Protein AF-A0A315VG35-F1 (afdb_monomer_lite)

pLDDT: mean 72.81, std 18.55, range [31.56, 94.69]

Structure (mmCIF, N/CA/C/O backbone):
data_AF-A0A315VG35-F1
#
_entry.id   AF-A0A315VG35-F1
#
loop_
_atom_site.group_PDB
_atom_site.id
_atom_site.type_symbol
_atom_site.label_atom_id
_atom_site.label_alt_id
_atom_site.label_comp_id
_atom_site.label_asym_id
_atom_site.label_entity_id
_atom_site.label_seq_id
_atom_site.pdbx_PDB_ins_code
_atom_site.Cartn_x
_atom_site.Cartn_y
_atom_site.Cartn_z
_atom_site.occupancy
_atom_site.B_iso_or_equiv
_atom_sit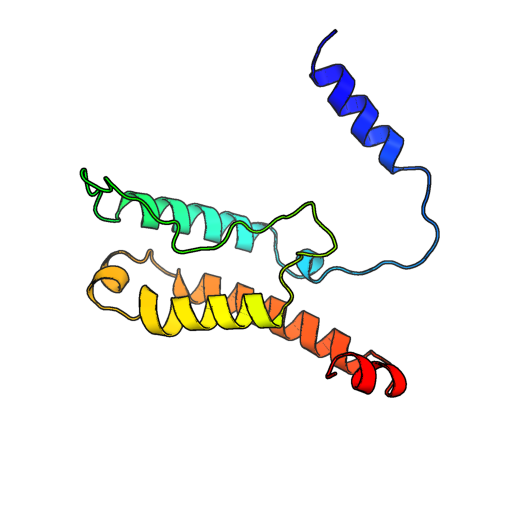e.auth_seq_id
_atom_site.auth_comp_id
_atom_site.auth_asym_id
_atom_site.auth_atom_id
_atom_site.pdbx_PDB_model_num
ATOM 1 N N . MET A 1 1 ? 35.367 14.738 13.426 1.00 49.34 1 MET A N 1
ATOM 2 C CA . MET A 1 1 ? 35.143 14.512 11.980 1.00 49.34 1 MET A CA 1
ATOM 3 C C . MET A 1 1 ? 33.659 14.226 11.806 1.00 49.34 1 MET A C 1
ATOM 5 O O . MET A 1 1 ? 33.195 13.200 12.282 1.00 49.34 1 MET A O 1
ATOM 9 N N . SER A 1 2 ? 32.893 15.207 11.327 1.00 45.09 2 SER A N 1
ATOM 10 C CA . SER A 1 2 ? 31.425 15.211 11.422 1.00 45.09 2 SER A CA 1
ATOM 11 C C . SER A 1 2 ? 30.783 14.315 10.357 1.00 45.09 2 SER A C 1
ATOM 13 O O . SER A 1 2 ? 31.254 14.262 9.225 1.00 45.09 2 SER A O 1
ATOM 15 N N . VAL A 1 3 ? 29.674 13.652 10.703 1.00 52.28 3 VAL A N 1
ATOM 16 C CA . VAL A 1 3 ? 28.833 12.832 9.801 1.00 52.28 3 VAL A CA 1
ATOM 17 C C . VAL A 1 3 ? 28.409 13.619 8.551 1.00 52.28 3 VAL A C 1
ATOM 19 O O . VAL A 1 3 ? 28.278 13.054 7.468 1.00 52.28 3 VAL A O 1
ATOM 22 N N . LEU A 1 4 ? 28.300 14.945 8.672 1.00 48.56 4 LEU A N 1
ATOM 23 C CA . LEU A 1 4 ? 28.046 15.863 7.560 1.00 48.56 4 LEU A CA 1
ATOM 24 C C . LEU A 1 4 ? 29.145 15.842 6.488 1.00 48.56 4 LEU A C 1
ATOM 26 O O . LEU A 1 4 ? 28.837 15.919 5.303 1.00 48.56 4 LEU A O 1
ATOM 30 N N . THR A 1 5 ? 30.411 15.683 6.875 1.00 52.25 5 THR A N 1
ATOM 31 C CA . THR A 1 5 ? 31.540 15.631 5.932 1.00 52.25 5 THR A CA 1
ATOM 32 C C . THR A 1 5 ? 31.529 14.326 5.125 1.00 52.25 5 THR A C 1
ATOM 34 O O . THR A 1 5 ? 31.912 14.310 3.960 1.00 52.25 5 THR A O 1
ATOM 37 N N . LEU A 1 6 ? 31.001 13.246 5.712 1.00 54.34 6 LEU A N 1
ATOM 38 C CA . LEU A 1 6 ? 30.822 11.939 5.070 1.00 54.34 6 LEU A CA 1
ATOM 39 C C . LEU A 1 6 ? 29.638 11.936 4.085 1.00 54.34 6 LEU A C 1
ATOM 41 O O . LEU A 1 6 ? 29.726 11.331 3.017 1.00 54.34 6 LEU A O 1
ATOM 45 N N . CYS A 1 7 ? 28.566 12.670 4.399 1.00 53.16 7 CYS A N 1
ATOM 46 C CA . CYS A 1 7 ? 27.427 12.857 3.497 1.00 53.16 7 CYS A CA 1
ATOM 47 C C . CYS A 1 7 ? 27.796 13.641 2.228 1.00 53.16 7 CYS A C 1
ATOM 49 O O . CYS A 1 7 ? 27.285 13.323 1.159 1.00 53.16 7 CYS A O 1
ATOM 51 N N . ILE A 1 8 ? 28.699 14.623 2.315 1.00 54.91 8 ILE A N 1
ATOM 52 C CA . ILE A 1 8 ? 29.112 15.432 1.155 1.00 54.91 8 ILE A CA 1
ATOM 53 C C . ILE A 1 8 ? 29.993 14.613 0.192 1.00 54.91 8 ILE A C 1
ATOM 55 O O . ILE A 1 8 ? 29.807 14.686 -1.023 1.00 54.91 8 ILE A O 1
ATOM 59 N N . CYS A 1 9 ? 30.874 13.747 0.706 1.00 54.09 9 CYS A N 1
ATOM 60 C CA . CYS A 1 9 ? 31.686 12.856 -0.134 1.00 54.09 9 CYS A CA 1
ATOM 61 C C . CYS A 1 9 ? 30.853 11.783 -0.866 1.00 54.09 9 CYS A C 1
ATOM 63 O O . CYS A 1 9 ? 31.191 11.404 -1.987 1.00 54.09 9 CYS A O 1
ATOM 65 N N . LEU A 1 10 ? 29.736 11.333 -0.278 1.00 53.38 10 LEU A N 1
ATOM 66 C CA . LEU A 1 10 ? 28.808 10.374 -0.899 1.00 53.38 10 LEU A CA 1
ATOM 67 C C . LEU A 1 10 ? 28.047 10.953 -2.100 1.00 53.38 10 LEU A C 1
ATOM 69 O O . LEU A 1 10 ? 27.661 10.197 -2.986 1.00 53.38 10 LEU A O 1
ATOM 73 N N . VAL A 1 11 ? 27.852 12.272 -2.163 1.00 56.88 11 VAL A N 1
ATOM 74 C CA . VAL A 1 11 ? 27.185 12.916 -3.307 1.00 56.88 11 VAL A CA 1
ATOM 75 C C . VAL A 1 11 ? 28.156 13.101 -4.480 1.00 56.88 11 VAL A C 1
ATOM 77 O O . VAL A 1 11 ? 27.754 12.950 -5.631 1.00 56.88 11 VAL A O 1
ATOM 80 N N . ALA A 1 12 ? 29.444 13.346 -4.209 1.00 48.50 12 ALA A N 1
ATOM 81 C CA . ALA A 1 12 ? 30.462 13.538 -5.247 1.00 48.50 12 ALA A CA 1
ATOM 82 C C . ALA A 1 12 ? 30.947 12.220 -5.886 1.00 48.50 12 ALA A C 1
ATOM 84 O O . ALA A 1 12 ? 31.195 12.175 -7.088 1.00 48.50 12 ALA A O 1
ATOM 85 N N . ALA A 1 13 ? 31.036 11.128 -5.117 1.00 44.84 13 ALA A N 1
ATOM 86 C CA . ALA A 1 13 ? 31.539 9.842 -5.618 1.00 44.84 13 ALA A CA 1
ATOM 87 C C . ALA A 1 13 ? 30.541 9.064 -6.503 1.00 44.84 13 ALA A C 1
ATOM 89 O O . ALA A 1 13 ? 30.938 8.137 -7.204 1.00 44.84 13 ALA A O 1
ATOM 90 N N . VAL A 1 14 ? 29.258 9.443 -6.518 1.00 49.75 14 VAL A N 1
ATOM 91 C CA . VAL A 1 14 ? 28.230 8.819 -7.380 1.00 49.75 14 VAL A CA 1
ATOM 92 C C . VAL A 1 14 ? 28.280 9.357 -8.824 1.00 49.75 14 VAL A C 1
ATOM 94 O O . VAL A 1 14 ? 27.622 8.816 -9.708 1.00 49.75 14 VAL A O 1
ATOM 97 N N . VAL A 1 15 ? 29.090 10.387 -9.105 1.00 50.41 15 VAL A N 1
ATOM 98 C CA . VAL A 1 15 ? 29.150 11.029 -10.435 1.00 50.41 15 VAL A CA 1
ATOM 99 C C . VAL A 1 15 ? 30.127 10.347 -11.402 1.00 50.41 15 VAL A C 1
ATOM 101 O O . VAL A 1 15 ? 30.050 10.564 -12.608 1.00 50.41 15 VAL A O 1
ATOM 104 N N . THR A 1 16 ? 31.004 9.455 -10.945 1.00 48.75 16 THR A N 1
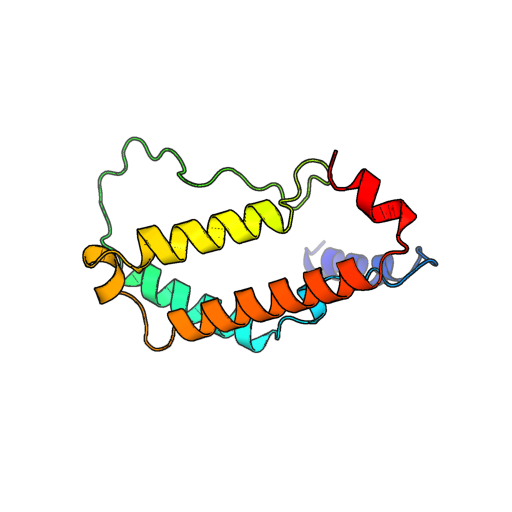ATOM 105 C CA . THR A 1 16 ? 32.013 8.842 -11.823 1.00 48.75 16 THR A CA 1
ATOM 106 C C . THR A 1 16 ? 32.022 7.331 -11.696 1.00 48.75 16 THR A C 1
ATOM 108 O O . THR A 1 16 ? 32.783 6.789 -10.902 1.00 48.75 16 THR A O 1
ATOM 111 N N . THR A 1 17 ? 31.158 6.670 -12.475 1.00 46.53 17 THR A N 1
ATOM 112 C CA . THR A 1 17 ? 31.380 5.413 -13.234 1.00 46.53 17 THR A CA 1
ATOM 113 C C . THR A 1 17 ? 30.061 4.657 -13.437 1.00 46.53 17 THR A C 1
ATOM 115 O O . THR A 1 17 ? 29.671 3.845 -12.610 1.00 46.53 17 THR A O 1
ATOM 118 N N . ALA A 1 18 ? 29.379 4.917 -14.560 1.00 37.16 18 ALA A N 1
ATOM 119 C CA . ALA A 1 18 ? 28.574 3.928 -15.294 1.00 37.16 18 ALA A CA 1
ATOM 120 C C . ALA A 1 18 ? 27.996 4.560 -16.574 1.00 37.16 18 ALA A C 1
ATOM 122 O O . ALA A 1 18 ? 26.882 5.079 -16.603 1.00 37.16 18 ALA A O 1
ATOM 123 N N . THR A 1 19 ? 28.753 4.512 -17.666 1.00 44.06 19 THR A N 1
ATOM 124 C CA . THR A 1 19 ? 28.200 4.608 -19.021 1.00 44.06 19 THR A CA 1
ATOM 125 C C . THR A 1 19 ? 27.587 3.261 -19.404 1.00 44.06 19 THR A C 1
ATOM 127 O O . THR A 1 19 ? 28.341 2.349 -19.722 1.00 44.06 19 THR A O 1
ATOM 130 N N . ALA A 1 20 ? 26.254 3.133 -19.361 1.00 35.56 20 ALA A N 1
ATOM 131 C CA . ALA A 1 20 ? 25.425 2.276 -20.231 1.00 35.56 20 ALA A CA 1
ATOM 132 C C . ALA A 1 20 ? 23.969 2.234 -19.724 1.00 35.56 20 ALA A C 1
ATOM 134 O O . ALA A 1 20 ? 23.692 1.634 -18.695 1.00 35.56 20 ALA A O 1
ATOM 135 N N . GLY A 1 21 ? 23.044 2.829 -20.485 1.00 31.56 21 GLY A N 1
ATOM 136 C CA . GLY A 1 21 ? 21.599 2.611 -20.367 1.00 31.56 21 GLY A CA 1
ATOM 137 C C . GLY A 1 21 ? 20.930 3.264 -19.156 1.00 31.56 21 GLY A C 1
ATOM 138 O O . GLY A 1 21 ? 21.114 2.855 -18.017 1.00 31.56 21 GLY A O 1
ATOM 139 N N . GLN A 1 22 ? 20.056 4.242 -19.396 1.00 38.59 22 GLN A N 1
ATOM 140 C CA . GLN A 1 22 ? 19.014 4.569 -18.427 1.00 38.59 22 GLN A CA 1
ATOM 141 C C . GLN A 1 22 ? 18.145 3.320 -18.228 1.00 38.59 22 GLN A C 1
ATOM 143 O O . GLN A 1 22 ? 17.174 3.117 -18.954 1.00 38.59 22 GLN A O 1
ATOM 148 N N . GLU A 1 23 ? 18.447 2.498 -17.222 1.00 45.53 23 GLU A N 1
ATOM 149 C CA . GLU A 1 23 ? 17.411 1.712 -16.562 1.00 45.53 23 GLU A CA 1
ATOM 150 C C . GLU A 1 23 ? 16.447 2.729 -15.951 1.00 45.53 23 GLU A C 1
ATOM 152 O O . GLU A 1 23 ? 16.565 3.175 -14.808 1.00 45.53 23 GLU A O 1
ATOM 157 N N . LEU A 1 24 ? 15.499 3.189 -16.772 1.00 53.50 24 LEU A N 1
ATOM 158 C CA . LEU A 1 24 ? 14.288 3.821 -16.294 1.00 53.50 24 LEU A CA 1
ATOM 159 C C . LEU A 1 24 ? 13.799 2.881 -15.192 1.00 53.50 24 LEU A C 1
ATOM 161 O O . LEU A 1 24 ? 13.636 1.699 -15.441 1.00 53.50 24 LEU A O 1
ATOM 165 N N . THR A 1 25 ? 13.561 3.339 -13.981 1.00 68.12 25 THR A N 1
ATOM 166 C CA . THR A 1 25 ? 12.875 2.526 -12.971 1.00 68.12 25 THR A CA 1
ATOM 167 C C . THR A 1 25 ? 11.432 3.000 -12.935 1.00 68.12 25 THR A C 1
ATOM 169 O O . THR A 1 25 ? 11.196 4.200 -13.081 1.00 68.12 25 THR A O 1
ATOM 172 N N . CYS A 1 26 ? 10.456 2.104 -12.738 1.00 77.38 26 CYS A N 1
ATOM 173 C CA . CYS A 1 26 ? 9.045 2.516 -12.614 1.00 77.38 26 CYS A CA 1
ATOM 174 C C . CYS A 1 26 ? 8.815 3.544 -11.505 1.00 77.38 26 CYS A C 1
ATOM 176 O O . CYS A 1 26 ? 7.847 4.291 -11.533 1.00 77.38 26 CYS A O 1
ATOM 178 N N . ARG A 1 27 ? 9.768 3.645 -10.574 1.00 77.25 27 ARG A N 1
ATOM 179 C CA . ARG A 1 27 ? 9.850 4.707 -9.580 1.00 77.25 27 ARG A CA 1
ATOM 180 C C . ARG A 1 27 ? 9.749 6.116 -10.176 1.00 77.25 27 ARG A C 1
ATOM 182 O O . ARG A 1 27 ? 9.128 6.955 -9.546 1.00 77.25 27 ARG A O 1
ATOM 189 N N . ARG A 1 28 ? 10.336 6.384 -11.350 1.00 82.38 28 ARG A N 1
ATOM 190 C CA . ARG A 1 28 ? 10.311 7.727 -11.966 1.00 82.38 28 ARG A CA 1
ATOM 191 C C . ARG A 1 28 ? 8.924 8.147 -12.455 1.00 82.38 28 ARG A C 1
ATOM 193 O O . ARG A 1 28 ? 8.694 9.335 -12.625 1.00 82.38 28 ARG A O 1
ATOM 200 N N . GLU A 1 29 ? 8.031 7.190 -12.694 1.00 85.56 29 GLU A N 1
ATOM 201 C CA . GLU A 1 29 ? 6.659 7.460 -13.142 1.00 85.56 29 GLU A CA 1
ATOM 202 C C . GLU A 1 29 ? 5.706 7.720 -11.970 1.00 85.56 29 GLU A C 1
ATOM 204 O O . GLU A 1 29 ? 4.602 8.218 -12.174 1.00 85.56 29 GLU A O 1
ATOM 209 N N . ILE A 1 30 ? 6.124 7.409 -10.737 1.00 86.12 30 ILE A N 1
ATOM 210 C CA . ILE A 1 30 ? 5.330 7.660 -9.537 1.00 86.12 30 ILE A CA 1
ATOM 211 C C . ILE A 1 30 ? 5.575 9.102 -9.077 1.00 86.12 30 ILE A C 1
ATOM 213 O O . ILE A 1 30 ? 6.710 9.424 -8.723 1.00 86.12 30 ILE A O 1
ATOM 217 N N . PRO A 1 31 ? 4.539 9.959 -9.014 1.00 90.25 31 PRO A N 1
ATOM 218 C CA . PRO A 1 31 ? 4.697 11.320 -8.513 1.00 90.25 31 PRO A CA 1
ATOM 219 C C . PRO A 1 31 ? 5.138 11.327 -7.045 1.00 90.25 31 PRO A C 1
ATOM 221 O O . PRO A 1 31 ? 4.551 10.628 -6.212 1.00 90.25 31 PRO A O 1
ATOM 224 N N . ASP A 1 32 ? 6.120 12.158 -6.698 1.00 90.56 32 ASP A N 1
ATOM 225 C CA . ASP A 1 32 ? 6.595 12.275 -5.315 1.00 90.56 32 ASP A CA 1
ATOM 226 C C . ASP A 1 32 ? 5.481 12.770 -4.375 1.00 90.56 32 ASP A C 1
ATOM 228 O O . ASP A 1 32 ? 5.399 12.340 -3.223 1.00 90.56 32 ASP A O 1
ATOM 232 N N . GLU A 1 33 ? 4.582 13.633 -4.862 1.00 93.00 33 GLU A N 1
ATOM 233 C CA . GLU A 1 33 ? 3.395 14.088 -4.128 1.00 93.00 33 GLU A CA 1
ATOM 234 C C . GLU A 1 33 ? 2.478 12.923 -3.750 1.00 93.00 33 GLU A C 1
ATOM 236 O O . GLU A 1 33 ? 1.951 12.899 -2.639 1.00 93.00 33 GLU A O 1
ATOM 241 N N . LEU A 1 34 ? 2.316 11.939 -4.642 1.00 92.19 34 LEU A N 1
ATOM 242 C CA . LEU A 1 34 ? 1.475 10.769 -4.390 1.00 92.19 34 LEU A CA 1
ATOM 243 C C . LEU A 1 34 ? 2.049 9.929 -3.245 1.00 92.19 34 LEU A C 1
ATOM 245 O O . LEU A 1 34 ? 1.308 9.522 -2.353 1.00 92.19 34 LEU A O 1
ATOM 249 N N . ILE A 1 35 ? 3.368 9.713 -3.238 1.00 91.56 35 ILE A N 1
ATOM 250 C CA . ILE A 1 35 ? 4.052 8.994 -2.155 1.00 91.56 35 ILE A CA 1
ATOM 251 C C . ILE A 1 35 ? 3.960 9.767 -0.838 1.00 91.56 35 ILE A C 1
ATOM 253 O O . ILE A 1 35 ? 3.664 9.170 0.199 1.00 91.56 35 ILE A O 1
ATOM 257 N N . ARG A 1 36 ? 4.179 11.088 -0.865 1.00 94.44 36 ARG A N 1
ATOM 258 C CA . ARG A 1 36 ? 4.068 11.948 0.324 1.00 94.44 36 ARG A CA 1
ATOM 259 C C . ARG A 1 36 ? 2.667 11.902 0.931 1.00 94.44 36 ARG A C 1
ATOM 261 O O . ARG A 1 36 ? 2.540 11.724 2.142 1.00 94.44 36 ARG A O 1
ATOM 268 N N . GLU A 1 37 ? 1.629 12.024 0.108 1.00 94.69 37 GLU A N 1
ATOM 269 C CA . GLU A 1 37 ? 0.246 12.009 0.586 1.00 94.69 37 GLU A CA 1
ATOM 270 C C . GLU A 1 37 ? -0.154 10.620 1.101 1.00 94.69 37 GLU A C 1
ATOM 272 O O . GLU A 1 37 ? -0.702 10.509 2.196 1.00 94.69 37 GLU A O 1
ATOM 277 N N . LEU A 1 38 ? 0.210 9.542 0.393 1.00 92.94 38 LEU A N 1
ATOM 278 C CA . LEU A 1 38 ? 0.010 8.171 0.879 1.00 92.94 38 LEU A CA 1
ATOM 279 C C . LEU A 1 38 ? 0.672 7.938 2.234 1.00 92.94 38 LEU A C 1
ATOM 281 O O . LEU A 1 38 ? 0.075 7.311 3.113 1.00 92.94 38 LEU A O 1
ATOM 285 N N . TRP A 1 39 ? 1.892 8.444 2.418 1.00 93.38 39 TRP A N 1
ATOM 286 C CA . TRP A 1 39 ? 2.611 8.318 3.679 1.00 93.38 39 TRP A CA 1
ATOM 287 C C . TRP A 1 39 ? 1.883 9.041 4.810 1.00 93.38 39 TRP A C 1
ATOM 289 O O . TRP A 1 39 ? 1.605 8.440 5.847 1.00 93.38 39 TRP A O 1
ATOM 299 N N . LYS A 1 40 ? 1.492 10.297 4.575 1.00 94.62 40 LYS A N 1
ATOM 300 C CA . LYS A 1 40 ? 0.729 11.110 5.526 1.00 94.62 40 LYS A CA 1
ATOM 301 C C . LYS A 1 40 ? -0.577 10.428 5.936 1.00 94.62 40 LYS A C 1
ATOM 303 O O . LYS A 1 40 ? -0.851 10.300 7.128 1.00 94.62 40 LYS A O 1
ATOM 308 N N . GLN A 1 41 ? -1.360 9.944 4.974 1.00 94.38 41 GLN A N 1
ATOM 309 C CA . GLN A 1 41 ? -2.621 9.260 5.265 1.00 94.38 41 GLN A CA 1
ATOM 310 C C . GLN A 1 41 ? -2.394 7.922 5.984 1.00 94.38 41 GLN A C 1
ATOM 312 O O . GLN A 1 41 ? -3.127 7.577 6.909 1.00 94.38 41 GLN A O 1
ATOM 317 N N . THR A 1 42 ? -1.336 7.188 5.634 1.00 92.56 42 THR A N 1
ATOM 318 C CA . THR A 1 42 ? -0.979 5.939 6.324 1.00 92.56 42 THR A CA 1
ATOM 319 C C . THR A 1 42 ? -0.593 6.192 7.781 1.00 92.56 42 THR A C 1
ATOM 321 O O . THR A 1 42 ? -1.001 5.427 8.651 1.00 92.56 42 THR A O 1
ATOM 324 N N . SER A 1 43 ? 0.125 7.279 8.084 1.00 93.00 43 SER A N 1
ATOM 325 C CA . SER A 1 43 ? 0.406 7.674 9.471 1.00 93.00 43 SER A CA 1
ATOM 326 C C . SER A 1 43 ? -0.883 7.936 10.256 1.00 93.00 43 SER A C 1
ATOM 328 O O . SER A 1 43 ? -1.048 7.397 11.347 1.00 93.00 43 SER A O 1
ATOM 330 N N . VAL A 1 44 ? -1.842 8.659 9.665 1.00 93.25 44 VAL A N 1
ATOM 331 C CA . VAL A 1 44 ? -3.159 8.900 10.282 1.00 93.25 44 VAL A CA 1
ATOM 332 C C . VAL A 1 44 ? -3.915 7.593 10.529 1.00 93.25 44 VAL A C 1
ATOM 334 O O . VAL A 1 44 ? -4.512 7.420 11.591 1.00 93.25 44 VAL A O 1
ATOM 337 N N . LEU A 1 45 ? -3.893 6.660 9.572 1.00 91.69 45 LEU A N 1
ATOM 338 C CA . LEU A 1 45 ? -4.497 5.339 9.743 1.00 91.69 45 LEU A CA 1
ATOM 339 C C . LEU A 1 45 ? -3.862 4.598 10.926 1.00 91.69 45 LEU A C 1
ATOM 341 O O . LEU A 1 45 ? -4.586 4.122 11.796 1.00 91.69 45 LEU A O 1
ATOM 345 N N . ILE A 1 46 ? -2.529 4.537 10.985 1.00 90.25 46 ILE A N 1
ATOM 346 C CA . ILE A 1 46 ? -1.785 3.871 12.066 1.00 90.25 46 ILE A CA 1
ATOM 347 C C . ILE A 1 46 ? -2.164 4.448 13.434 1.00 90.25 46 ILE A C 1
ATOM 349 O O . ILE A 1 46 ? -2.383 3.685 14.373 1.00 90.25 46 ILE A O 1
ATOM 353 N N . ASP A 1 47 ? -2.297 5.770 13.542 1.00 91.00 47 ASP A N 1
ATOM 354 C CA . ASP A 1 47 ? -2.667 6.427 14.798 1.00 91.00 47 ASP A CA 1
ATOM 355 C C . 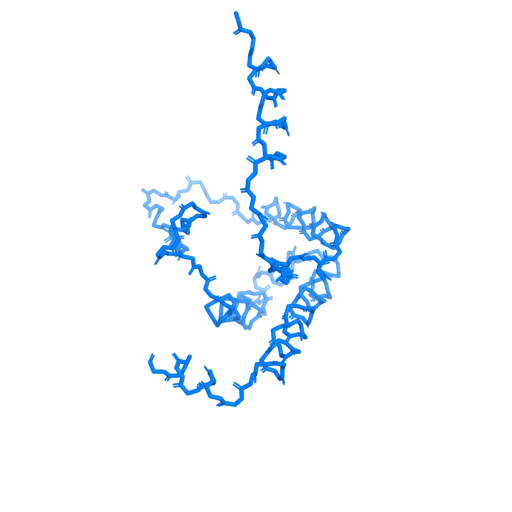ASP A 1 47 ? -4.096 6.108 15.255 1.00 91.00 47 ASP A C 1
ATOM 357 O O . ASP A 1 47 ? -4.371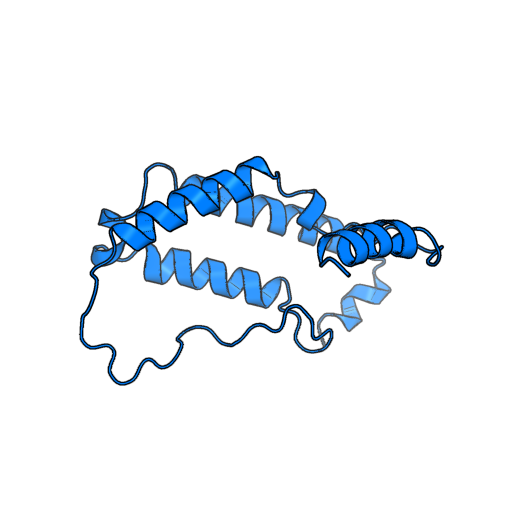 6.100 16.458 1.00 91.00 47 ASP A O 1
ATOM 361 N N . ARG A 1 48 ? -4.997 5.821 14.308 1.00 91.19 48 ARG A N 1
ATOM 362 C CA . ARG A 1 48 ? -6.396 5.446 14.568 1.00 91.19 48 ARG A CA 1
ATOM 363 C C . ARG A 1 48 ? -6.583 3.963 14.873 1.00 91.19 48 ARG A C 1
ATOM 365 O O . ARG A 1 48 ? -7.618 3.596 15.432 1.00 91.19 48 ARG A O 1
ATOM 372 N N . LEU A 1 49 ? -5.633 3.107 14.493 1.00 88.75 49 LEU A N 1
ATOM 373 C CA . LEU A 1 49 ? -5.738 1.673 14.740 1.00 88.75 49 LEU A CA 1
ATOM 374 C C . LEU A 1 49 ? -5.677 1.367 16.250 1.00 88.75 49 LEU A C 1
ATOM 376 O O . LEU A 1 49 ? -4.946 2.029 16.993 1.00 88.75 49 LEU A O 1
ATOM 380 N N . PRO A 1 50 ? -6.417 0.347 16.728 1.00 85.00 50 PRO A N 1
ATOM 381 C CA . PRO A 1 50 ? -6.372 -0.060 18.126 1.00 85.00 50 PRO A CA 1
ATOM 382 C C . PRO A 1 50 ? -4.944 -0.381 18.584 1.00 85.00 50 PRO A C 1
ATOM 384 O O . PRO A 1 50 ? -4.260 -1.228 18.009 1.00 85.00 50 PRO A O 1
ATOM 387 N N . LYS A 1 51 ? -4.498 0.281 19.656 1.00 81.56 51 LYS A N 1
ATOM 388 C CA . LYS A 1 51 ? -3.192 0.029 20.275 1.00 81.56 51 LYS A CA 1
ATOM 389 C C . LYS A 1 51 ? -3.325 -1.114 21.280 1.00 81.56 51 LYS A C 1
ATOM 391 O O . LYS A 1 51 ? -3.648 -0.896 22.447 1.00 81.56 51 LYS A O 1
ATOM 396 N N . GLU A 1 52 ? -3.103 -2.345 20.835 1.00 71.06 52 GLU A N 1
ATOM 397 C CA . GLU A 1 52 ? -3.096 -3.505 21.730 1.00 71.06 52 GLU A CA 1
ATOM 398 C C . GLU A 1 52 ? -1.837 -3.516 22.611 1.00 71.06 52 GLU A C 1
ATOM 400 O O . GLU A 1 52 ? -0.705 -3.575 22.133 1.00 71.06 52 GLU A O 1
ATOM 405 N N . LYS A 1 53 ? -2.035 -3.486 23.936 1.00 64.44 53 LYS A N 1
ATOM 406 C CA . LYS A 1 53 ? -0.955 -3.490 24.943 1.00 64.44 53 LYS A CA 1
ATOM 407 C C . LYS A 1 53 ? -0.259 -4.853 25.103 1.00 64.44 53 LYS A C 1
ATOM 409 O O . LYS A 1 53 ? 0.688 -4.956 25.875 1.00 64.44 53 LYS A O 1
ATOM 414 N N . ARG A 1 54 ? -0.739 -5.908 24.430 1.00 56.38 54 ARG A N 1
ATOM 415 C CA . ARG A 1 54 ? -0.303 -7.304 24.625 1.00 56.38 54 ARG A CA 1
ATOM 416 C C . ARG A 1 54 ? 0.004 -8.021 23.307 1.00 56.38 54 ARG A C 1
ATOM 418 O O . ARG A 1 54 ? -0.495 -9.110 23.059 1.00 56.38 54 ARG A O 1
ATOM 425 N N . PHE A 1 55 ? 0.882 -7.463 22.479 1.00 59.78 55 PHE A N 1
ATOM 426 C CA . PHE A 1 55 ? 1.545 -8.252 21.435 1.00 59.78 55 PHE A CA 1
ATOM 427 C C . PHE A 1 55 ? 2.764 -8.983 22.010 1.00 59.78 55 PHE A C 1
ATOM 429 O O . PHE A 1 55 ? 3.899 -8.750 21.605 1.00 59.78 55 PHE A O 1
ATOM 436 N N . SER A 1 56 ? 2.545 -9.866 22.984 1.00 51.44 56 SER A N 1
ATOM 437 C CA . SER A 1 56 ? 3.629 -10.554 23.704 1.00 51.44 56 SER A CA 1
ATOM 438 C C . SER A 1 56 ? 4.425 -11.534 22.824 1.00 51.44 56 SER A C 1
ATOM 440 O O . SER A 1 56 ? 5.502 -11.974 23.208 1.00 51.44 56 SER A O 1
ATOM 442 N N . HIS A 1 57 ? 3.936 -11.844 21.616 1.00 55.56 57 HIS A N 1
ATOM 443 C CA . HIS A 1 57 ? 4.584 -12.739 20.650 1.00 55.56 57 HIS A CA 1
ATOM 444 C C . HIS A 1 57 ? 4.432 -12.216 19.219 1.00 55.56 57 HIS A C 1
ATOM 446 O O . HIS A 1 57 ? 3.874 -12.887 18.352 1.00 55.56 57 HIS A O 1
ATOM 452 N N . GLN A 1 58 ? 4.881 -10.984 18.978 1.00 58.31 58 GLN A N 1
ATOM 453 C CA . GLN A 1 58 ? 4.721 -10.264 17.714 1.00 58.31 58 GLN A CA 1
ATOM 454 C C . GLN A 1 58 ? 5.500 -10.945 16.563 1.00 58.31 58 GLN A C 1
ATOM 456 O O . GLN A 1 58 ? 6.588 -10.527 16.167 1.00 58.31 58 GLN A O 1
ATOM 461 N N . LYS A 1 59 ? 4.947 -12.029 16.005 1.00 68.75 59 LYS A N 1
ATOM 462 C CA . LYS A 1 59 ? 5.374 -12.558 14.708 1.00 68.75 59 LYS A CA 1
ATOM 463 C C . LYS A 1 59 ? 5.075 -11.473 13.680 1.00 68.75 59 LYS A C 1
ATOM 465 O O . LYS A 1 59 ? 3.924 -11.071 13.518 1.00 68.75 59 LYS A O 1
ATOM 470 N N . ARG A 1 60 ? 6.110 -10.964 13.006 1.00 64.12 60 ARG A N 1
ATOM 471 C CA . ARG A 1 60 ? 5.905 -10.061 11.868 1.00 64.12 60 ARG A CA 1
ATOM 472 C C . ARG A 1 60 ? 5.019 -10.769 10.847 1.00 64.12 60 ARG A C 1
ATOM 474 O O . ARG A 1 60 ? 5.366 -11.858 10.401 1.00 64.12 60 ARG A O 1
ATOM 481 N N . LEU A 1 61 ? 3.909 -10.133 10.484 1.00 76.44 61 LEU A N 1
ATOM 482 C CA . LEU A 1 61 ? 3.023 -10.624 9.427 1.00 76.44 61 LEU A CA 1
ATOM 483 C C . LEU A 1 61 ? 3.671 -10.465 8.048 1.00 76.44 61 LEU A C 1
ATOM 485 O O . LEU A 1 61 ? 3.515 -11.323 7.187 1.00 76.44 61 LEU A O 1
ATOM 489 N N . LEU A 1 62 ? 4.437 -9.386 7.861 1.00 73.50 62 LEU A N 1
ATOM 490 C CA . LEU A 1 62 ? 5.202 -9.152 6.643 1.00 73.50 62 LEU A CA 1
ATO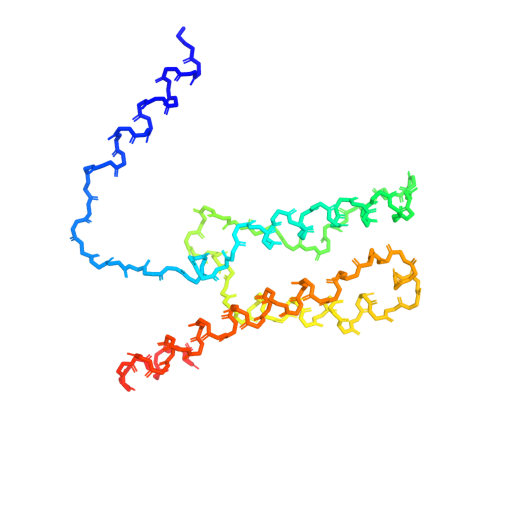M 491 C C . LEU A 1 62 ? 6.651 -9.638 6.796 1.00 73.50 62 LEU A C 1
ATOM 493 O O . LEU A 1 62 ? 7.296 -9.342 7.812 1.00 73.50 62 LEU A O 1
ATOM 497 N N . PRO A 1 63 ? 7.199 -10.342 5.790 1.00 69.12 63 PRO A N 1
ATOM 498 C CA . PRO A 1 63 ? 8.593 -10.757 5.805 1.00 69.12 63 PRO A CA 1
ATOM 499 C C . PRO A 1 63 ? 9.539 -9.547 5.803 1.00 69.12 63 PRO A C 1
ATOM 501 O O . PRO A 1 63 ? 9.188 -8.429 5.425 1.00 69.12 63 PRO A O 1
ATOM 504 N N . LYS A 1 64 ? 10.783 -9.763 6.245 1.00 69.69 64 LYS A N 1
ATOM 505 C CA . LYS A 1 64 ? 11.841 -8.750 6.131 1.00 69.69 64 LYS A CA 1
ATOM 506 C C . LYS A 1 64 ? 12.233 -8.602 4.665 1.00 69.69 64 LYS A C 1
ATOM 508 O O . LYS A 1 64 ? 12.999 -9.409 4.147 1.00 69.69 64 LYS A O 1
ATOM 513 N N . PHE A 1 65 ? 11.747 -7.548 4.028 1.00 71.38 65 PHE A N 1
ATOM 514 C CA . PHE A 1 65 ? 12.200 -7.167 2.699 1.00 71.38 65 PHE A CA 1
ATOM 515 C C . PHE A 1 65 ? 13.611 -6.585 2.787 1.00 71.38 65 PHE A C 1
ATOM 517 O O . PHE A 1 65 ? 13.851 -5.629 3.528 1.00 71.38 65 PHE A O 1
ATOM 524 N N . CYS A 1 66 ? 14.563 -7.184 2.070 1.00 66.94 66 CYS A N 1
ATOM 525 C CA . CYS A 1 66 ? 15.922 -6.666 2.014 1.00 66.94 66 CYS A CA 1
ATOM 526 C C . CYS A 1 66 ? 16.055 -5.717 0.823 1.00 66.94 66 CYS A C 1
ATOM 528 O O . CYS A 1 66 ? 16.201 -6.148 -0.313 1.00 66.94 66 CYS A O 1
ATOM 530 N N . THR A 1 67 ? 16.055 -4.415 1.091 1.00 65.88 67 THR A N 1
ATOM 531 C CA . THR A 1 67 ? 16.189 -3.375 0.057 1.00 65.88 67 THR A CA 1
ATOM 532 C C . THR A 1 67 ? 17.615 -3.214 -0.476 1.00 65.88 67 THR A C 1
ATOM 534 O O . THR A 1 67 ? 17.826 -2.490 -1.441 1.00 65.88 67 THR A O 1
ATOM 537 N N . LYS A 1 68 ? 18.596 -3.877 0.153 1.00 66.25 68 LYS A N 1
ATOM 538 C CA . LYS A 1 68 ? 20.016 -3.868 -0.235 1.00 66.25 68 LYS A CA 1
ATOM 539 C C . LYS A 1 68 ? 20.505 -5.207 -0.799 1.00 66.25 68 LYS A C 1
ATOM 541 O O . LYS A 1 68 ? 21.668 -5.308 -1.166 1.00 66.25 68 LYS A O 1
ATOM 546 N N . CYS A 1 69 ? 19.652 -6.233 -0.825 1.00 69.06 69 CYS A N 1
ATOM 547 C CA . CYS A 1 69 ? 20.014 -7.562 -1.308 1.00 69.06 69 CYS A CA 1
ATOM 548 C C . CYS A 1 69 ? 19.480 -7.716 -2.737 1.00 69.06 69 CYS A C 1
ATOM 550 O O . CYS A 1 69 ? 18.268 -7.892 -2.882 1.00 69.06 69 CYS A O 1
ATOM 552 N N . PRO A 1 70 ? 20.329 -7.673 -3.776 1.00 60.44 70 PRO A N 1
ATOM 553 C CA . PRO A 1 70 ? 19.878 -7.811 -5.162 1.00 60.44 70 PRO A CA 1
ATOM 554 C C . PRO A 1 70 ? 19.145 -9.141 -5.419 1.00 60.44 70 PRO A C 1
ATOM 556 O O . PRO A 1 70 ? 18.171 -9.165 -6.159 1.00 60.44 70 PRO A O 1
ATOM 559 N N . GLU A 1 71 ? 19.518 -10.216 -4.718 1.00 57.47 71 GLU A N 1
ATOM 560 C CA . GLU A 1 71 ? 18.887 -11.546 -4.821 1.00 57.47 71 GLU A CA 1
ATOM 561 C C . GLU A 1 71 ? 17.523 -11.668 -4.110 1.00 57.47 71 GLU A C 1
ATOM 563 O O . GLU A 1 71 ? 16.848 -12.685 -4.232 1.00 57.47 71 GLU A O 1
ATOM 568 N N . ARG A 1 72 ? 17.111 -10.662 -3.320 1.00 59.06 72 ARG A N 1
ATOM 569 C CA . ARG A 1 72 ? 15.848 -10.677 -2.547 1.00 59.06 72 ARG A CA 1
ATOM 570 C C . ARG A 1 72 ? 14.977 -9.451 -2.808 1.00 59.06 72 ARG A C 1
ATOM 572 O O . ARG A 1 72 ? 14.174 -9.066 -1.952 1.00 59.06 72 ARG A O 1
ATOM 579 N N . LEU A 1 73 ? 15.161 -8.815 -3.962 1.00 64.38 73 LEU A N 1
ATOM 580 C CA . LEU A 1 73 ? 14.284 -7.743 -4.410 1.00 64.38 73 LEU A CA 1
ATOM 581 C C . LEU A 1 73 ? 12.882 -8.311 -4.658 1.00 64.38 73 LEU A C 1
ATOM 583 O O . LEU A 1 73 ? 12.719 -9.334 -5.314 1.00 64.38 73 LEU A O 1
ATOM 587 N N . ILE A 1 74 ? 11.869 -7.645 -4.108 1.00 68.69 74 ILE A N 1
ATOM 588 C CA . ILE A 1 74 ? 10.468 -7.961 -4.392 1.00 68.69 74 ILE A CA 1
ATOM 589 C C . ILE A 1 74 ? 10.193 -7.530 -5.831 1.00 68.69 74 ILE A C 1
ATOM 591 O O . ILE A 1 74 ? 10.353 -6.350 -6.159 1.00 68.69 74 ILE A O 1
ATOM 595 N N . GLY A 1 75 ? 9.782 -8.470 -6.676 1.00 74.94 75 GLY A N 1
ATOM 596 C CA . GLY A 1 75 ? 9.346 -8.179 -8.031 1.00 74.94 75 GLY A CA 1
ATOM 597 C C . GLY A 1 75 ? 7.974 -7.508 -8.065 1.00 74.94 75 GLY A C 1
ATOM 598 O O . GLY A 1 75 ? 7.251 -7.414 -7.069 1.00 74.94 75 GLY A O 1
ATOM 599 N N . TRP A 1 76 ? 7.586 -7.039 -9.251 1.00 79.44 76 TRP A N 1
ATOM 600 C CA . TRP A 1 76 ? 6.260 -6.460 -9.462 1.00 79.44 76 TRP A CA 1
ATOM 601 C C . TRP A 1 76 ? 5.128 -7.433 -9.097 1.00 79.44 76 TRP A C 1
ATOM 603 O O . TRP A 1 76 ? 4.158 -7.013 -8.477 1.00 79.44 76 TRP A O 1
ATOM 613 N N . LEU A 1 77 ? 5.258 -8.725 -9.420 1.00 80.00 77 LEU A N 1
ATOM 614 C CA . LEU A 1 77 ? 4.216 -9.727 -9.164 1.00 80.00 77 LEU A CA 1
ATOM 615 C C . LEU A 1 77 ? 3.954 -9.922 -7.668 1.00 80.00 77 LEU A C 1
ATOM 617 O O . LEU A 1 77 ? 2.803 -10.014 -7.242 1.00 80.00 77 LEU A O 1
ATOM 621 N N . GLU A 1 78 ? 5.005 -9.973 -6.853 1.00 80.38 78 GLU A N 1
ATOM 622 C CA . GLU A 1 78 ? 4.884 -10.067 -5.401 1.00 80.38 78 GLU A CA 1
ATOM 623 C C . GLU A 1 78 ? 4.292 -8.786 -4.807 1.00 80.38 78 GLU A C 1
ATOM 625 O O . GLU A 1 78 ? 3.438 -8.860 -3.920 1.00 80.38 78 GLU A O 1
ATOM 630 N N . LEU A 1 79 ? 4.701 -7.616 -5.311 1.00 81.88 79 LEU A N 1
ATOM 631 C CA . LEU A 1 79 ? 4.138 -6.334 -4.889 1.00 81.88 79 LEU A CA 1
ATOM 632 C C . LEU A 1 79 ? 2.648 -6.236 -5.244 1.00 81.88 79 LEU A C 1
ATOM 634 O O . LEU A 1 79 ? 1.844 -5.857 -4.395 1.00 81.88 79 LEU A O 1
ATOM 638 N N . GLN A 1 80 ? 2.271 -6.632 -6.459 1.00 84.38 80 GLN A N 1
ATOM 639 C CA . GLN A 1 80 ? 0.888 -6.659 -6.926 1.00 84.38 80 GLN A CA 1
ATOM 640 C C . GLN A 1 80 ? 0.030 -7.588 -6.060 1.00 84.38 80 GLN A C 1
ATOM 642 O O . GLN A 1 80 ? -1.005 -7.163 -5.554 1.00 84.38 80 GLN A O 1
ATOM 647 N N . LYS A 1 81 ? 0.497 -8.817 -5.788 1.00 85.31 81 LYS A N 1
ATOM 648 C CA . LYS A 1 81 ? -0.190 -9.753 -4.879 1.00 85.31 81 LYS A CA 1
ATOM 649 C C . LYS A 1 81 ? -0.381 -9.164 -3.482 1.00 85.31 81 LYS A C 1
ATOM 651 O O . LYS A 1 81 ? -1.433 -9.346 -2.876 1.00 85.31 81 LYS A O 1
ATOM 656 N N . MET A 1 82 ? 0.624 -8.461 -2.961 1.00 85.25 82 MET A N 1
ATOM 657 C CA . MET A 1 82 ? 0.521 -7.805 -1.658 1.00 85.25 82 MET A CA 1
ATOM 658 C C . MET A 1 82 ? -0.541 -6.702 -1.674 1.00 85.25 82 MET A C 1
ATOM 660 O O . MET A 1 82 ? -1.382 -6.666 -0.777 1.00 85.25 82 MET A O 1
ATOM 664 N N . ILE A 1 83 ? -0.543 -5.843 -2.697 1.00 86.25 83 ILE A N 1
ATOM 665 C CA . ILE A 1 83 ? -1.549 -4.786 -2.863 1.00 86.25 83 ILE A CA 1
ATOM 666 C C . ILE A 1 83 ? -2.953 -5.398 -2.940 1.00 86.25 83 ILE A C 1
ATOM 668 O O . ILE A 1 83 ? -3.838 -4.971 -2.197 1.00 86.25 83 ILE A O 1
ATOM 672 N N . ASP A 1 84 ? -3.134 -6.443 -3.750 1.00 87.56 84 ASP A N 1
ATOM 673 C CA . ASP A 1 84 ? -4.406 -7.157 -3.893 1.00 87.56 84 ASP A CA 1
ATOM 674 C C . ASP A 1 84 ? -4.910 -7.712 -2.552 1.00 87.56 84 ASP A C 1
ATOM 676 O O . ASP A 1 84 ? -6.074 -7.519 -2.199 1.00 87.56 84 ASP A O 1
ATOM 680 N N . VAL A 1 85 ? -4.044 -8.369 -1.769 1.00 88.94 85 VAL A N 1
ATOM 681 C CA . VAL A 1 85 ? -4.413 -8.910 -0.448 1.00 88.94 85 VAL A CA 1
ATOM 682 C C . VAL A 1 85 ? -4.844 -7.793 0.502 1.00 88.94 85 VAL A C 1
ATOM 684 O O . VAL A 1 85 ? -5.867 -7.920 1.177 1.00 88.94 85 VAL A O 1
ATOM 687 N N . TYR A 1 86 ? -4.100 -6.688 0.557 1.00 88.38 86 TYR A N 1
ATOM 688 C CA . TYR A 1 86 ? -4.446 -5.579 1.443 1.00 88.38 86 TYR A CA 1
ATOM 689 C C . TYR A 1 86 ? -5.750 -4.897 1.027 1.00 88.38 86 TYR A C 1
ATOM 691 O O . TYR A 1 86 ? -6.607 -4.676 1.878 1.00 88.38 86 TYR A O 1
ATOM 699 N N . GLN A 1 87 ? -5.953 -4.629 -0.263 1.00 87.25 87 GLN A N 1
ATOM 700 C CA . GLN A 1 87 ? -7.185 -4.008 -0.752 1.00 87.25 87 GLN A CA 1
ATOM 701 C C . GLN A 1 87 ? -8.408 -4.912 -0.546 1.00 87.25 87 GLN A C 1
ATOM 703 O O . GLN A 1 87 ? -9.425 -4.467 -0.014 1.00 87.25 87 GLN A O 1
ATOM 708 N N . ARG A 1 88 ? -8.313 -6.192 -0.929 1.00 88.50 88 ARG A N 1
ATOM 709 C CA . ARG A 1 88 ? -9.468 -7.104 -0.950 1.00 88.50 88 ARG A CA 1
ATOM 710 C C . ARG A 1 88 ? -9.802 -7.719 0.395 1.00 88.50 88 ARG A C 1
ATOM 712 O O . ARG A 1 88 ? -10.976 -7.992 0.626 1.00 88.50 88 ARG A O 1
ATOM 719 N N . ASN A 1 89 ? -8.814 -7.938 1.261 1.00 88.69 89 ASN A N 1
ATOM 720 C CA . ASN A 1 89 ? -9.022 -8.673 2.511 1.00 88.69 89 ASN A CA 1
ATOM 721 C C . ASN A 1 89 ? -8.870 -7.776 3.743 1.00 88.69 89 ASN A C 1
ATOM 723 O O . ASN A 1 89 ? -9.620 -7.919 4.705 1.00 88.69 89 ASN A O 1
ATOM 727 N N . VAL A 1 90 ? -7.912 -6.845 3.739 1.00 89.50 90 VAL A N 1
ATOM 728 C CA . VAL A 1 90 ? -7.612 -6.029 4.927 1.00 89.50 90 VAL A CA 1
ATOM 729 C C . VAL A 1 90 ? -8.475 -4.769 4.955 1.00 89.50 90 VAL A C 1
ATOM 731 O O . VAL A 1 90 ? -9.254 -4.578 5.884 1.00 89.50 90 VAL A O 1
ATOM 734 N N . PHE A 1 91 ? -8.379 -3.924 3.929 1.00 90.19 91 PHE A N 1
ATOM 735 C CA . PHE A 1 91 ? -9.062 -2.629 3.868 1.00 90.19 91 PHE A CA 1
ATOM 736 C C . PHE A 1 91 ? -10.566 -2.744 3.590 1.00 90.19 91 PHE A C 1
ATOM 738 O O . PHE A 1 91 ? -11.338 -1.894 4.030 1.00 90.19 91 PHE A O 1
ATOM 745 N N . SER A 1 92 ? -11.005 -3.827 2.947 1.00 88.75 92 SER A N 1
ATOM 746 C CA . SER A 1 92 ? -12.427 -4.130 2.740 1.00 88.75 92 SER A CA 1
ATOM 747 C C . SER A 1 92 ? -13.164 -4.519 4.028 1.00 88.75 92 SER A C 1
ATOM 749 O O . SER A 1 92 ? -14.384 -4.359 4.116 1.00 88.75 92 SER A O 1
ATOM 751 N N . THR A 1 93 ? -12.442 -5.017 5.039 1.00 91.94 93 THR A N 1
ATOM 752 C CA . THR A 1 93 ? -13.037 -5.504 6.284 1.00 91.94 93 THR A CA 1
ATOM 753 C C . THR A 1 93 ? -13.643 -4.340 7.065 1.00 91.94 93 THR A C 1
ATOM 755 O O . THR A 1 93 ? -12.959 -3.362 7.359 1.00 91.94 93 THR A O 1
ATOM 758 N N . ALA A 1 94 ? -14.909 -4.459 7.484 1.00 89.81 94 ALA A N 1
ATOM 759 C CA . ALA A 1 94 ? -15.641 -3.396 8.189 1.00 89.81 94 ALA A CA 1
ATOM 760 C C . ALA A 1 94 ? -14.912 -2.863 9.440 1.00 89.81 94 ALA A C 1
ATOM 762 O O . ALA A 1 94 ? -14.978 -1.671 9.746 1.00 89.81 94 ALA A O 1
ATOM 763 N N . ALA A 1 95 ? -14.172 -3.733 10.137 1.00 88.00 95 ALA A N 1
ATOM 764 C CA . ALA A 1 95 ? -13.360 -3.363 11.292 1.00 88.00 95 ALA A CA 1
ATOM 765 C C . ALA A 1 95 ? -12.234 -2.371 10.953 1.00 88.00 95 ALA A C 1
ATOM 767 O O . ALA A 1 95 ? -11.928 -1.527 11.789 1.00 88.00 95 ALA A O 1
ATOM 768 N N . ILE A 1 96 ? -11.650 -2.451 9.752 1.00 89.88 96 ILE A N 1
ATOM 769 C CA . ILE A 1 96 ? -10.566 -1.575 9.280 1.00 89.88 96 ILE A CA 1
ATOM 770 C C . ILE A 1 96 ? -11.111 -0.413 8.453 1.00 89.88 96 ILE A C 1
ATOM 772 O O . ILE A 1 96 ? -10.670 0.720 8.629 1.00 89.88 96 ILE A O 1
ATOM 776 N N . LYS A 1 97 ? -12.113 -0.669 7.607 1.00 90.56 97 LYS A N 1
ATOM 777 C CA . LYS A 1 97 ? -12.706 0.309 6.688 1.00 90.56 97 LYS A CA 1
ATOM 778 C C . LYS A 1 97 ? -13.133 1.602 7.385 1.00 90.56 97 LYS A C 1
ATOM 780 O O . LYS A 1 97 ? -12.914 2.684 6.857 1.00 90.56 97 LYS A O 1
ATOM 785 N N . LYS A 1 98 ? -13.673 1.504 8.605 1.00 90.25 98 LYS A N 1
ATOM 786 C CA . LYS A 1 98 ? -14.087 2.665 9.416 1.00 90.25 98 LYS A CA 1
ATOM 787 C C . LYS A 1 98 ? -12.938 3.585 9.854 1.00 90.25 98 LYS A C 1
ATOM 789 O O . LYS A 1 98 ? -13.190 4.712 10.265 1.00 90.25 98 LYS A O 1
ATOM 794 N N . PHE A 1 99 ? -11.696 3.104 9.815 1.00 92.69 99 PHE A N 1
ATOM 795 C CA . PHE A 1 99 ? -10.508 3.871 10.190 1.00 92.69 99 PHE A CA 1
ATOM 796 C C . PHE A 1 99 ? -9.788 4.481 8.986 1.00 92.69 99 PHE A C 1
ATOM 798 O O . PHE A 1 99 ? -8.942 5.358 9.185 1.00 92.69 99 PHE A O 1
ATOM 805 N N . LEU A 1 100 ? -10.118 4.042 7.764 1.00 91.62 100 LEU A N 1
ATOM 806 C CA . LEU A 1 100 ? -9.478 4.528 6.549 1.00 91.62 100 LEU A CA 1
ATOM 807 C C . LEU A 1 100 ? -9.675 6.044 6.410 1.00 91.62 100 LEU A C 1
ATOM 809 O O . LEU A 1 100 ? -10.795 6.543 6.549 1.00 91.62 100 LEU A O 1
ATOM 813 N N . PRO A 1 101 ? -8.595 6.799 6.164 1.00 91.44 101 PRO A N 1
ATOM 814 C CA . PRO A 1 101 ? -8.709 8.212 5.859 1.00 91.44 101 PRO A CA 1
ATOM 815 C C . PRO A 1 101 ? -9.474 8.460 4.557 1.00 91.44 101 PRO A C 1
ATOM 817 O O . PRO A 1 101 ? -9.571 7.596 3.683 1.00 91.44 101 PRO A O 1
ATOM 820 N N . GLN A 1 102 ? -9.992 9.677 4.412 1.00 87.94 102 GLN A N 1
ATOM 821 C CA . GLN A 1 102 ? -10.663 10.094 3.188 1.00 87.94 102 GLN A CA 1
ATOM 822 C C . GLN A 1 102 ? -9.700 9.971 1.993 1.00 87.94 102 GLN A C 1
ATOM 824 O O . GLN A 1 102 ? -8.524 10.308 2.112 1.00 87.94 102 GLN A O 1
ATOM 829 N N . HIS A 1 103 ? -10.198 9.483 0.854 1.00 87.75 103 HIS A N 1
ATOM 830 C CA . HIS A 1 103 ? -9.429 9.274 -0.385 1.00 87.75 103 HIS A CA 1
ATOM 831 C C . HIS A 1 103 ? -8.294 8.234 -0.318 1.00 87.75 103 HIS A C 1
ATOM 833 O O . HIS A 1 103 ? -7.539 8.104 -1.279 1.00 87.75 103 HIS A O 1
ATOM 839 N N . TYR A 1 104 ? -8.171 7.446 0.758 1.00 90.56 104 TYR A N 1
ATOM 840 C CA . TYR A 1 104 ? -7.098 6.446 0.865 1.00 90.56 104 TYR A CA 1
ATOM 841 C C . TYR A 1 104 ? -7.126 5.416 -0.277 1.00 90.56 104 TYR A C 1
ATOM 843 O O . TYR A 1 104 ? -6.092 5.120 -0.878 1.00 90.56 104 TYR A O 1
ATOM 851 N N . ASP A 1 105 ? -8.319 4.939 -0.636 1.00 88.88 105 ASP A N 1
ATOM 852 C CA . ASP A 1 105 ? -8.513 3.980 -1.728 1.00 88.88 105 ASP A CA 1
ATOM 853 C C . ASP A 1 105 ? -8.117 4.564 -3.093 1.00 88.88 105 ASP A C 1
ATOM 855 O O . ASP A 1 105 ? -7.506 3.878 -3.911 1.00 88.88 105 ASP A O 1
ATOM 859 N N . GLU A 1 106 ? -8.402 5.848 -3.323 1.00 91.69 106 GLU A N 1
ATOM 860 C CA . GLU A 1 106 ? -8.044 6.557 -4.556 1.00 91.69 106 GLU A CA 1
ATOM 861 C C . GLU A 1 106 ? -6.523 6.694 -4.695 1.00 91.69 106 GLU A C 1
ATOM 863 O O . GLU A 1 106 ? -5.960 6.443 -5.763 1.00 91.69 106 GLU A O 1
ATOM 868 N N . LEU A 1 107 ? -5.837 7.042 -3.604 1.00 92.38 107 LEU A N 1
ATOM 869 C CA . LEU A 1 107 ? -4.381 7.151 -3.584 1.00 92.38 107 LEU A CA 1
ATOM 870 C C . LEU A 1 107 ? -3.710 5.796 -3.864 1.00 92.38 107 LEU A C 1
ATOM 872 O O . LEU A 1 107 ? -2.769 5.723 -4.659 1.00 92.38 107 LEU A O 1
ATOM 876 N N . LEU A 1 108 ? -4.215 4.716 -3.258 1.00 90.69 108 LEU A N 1
ATOM 877 C CA . LEU A 1 108 ? -3.732 3.358 -3.520 1.00 90.69 108 LEU A CA 1
ATOM 878 C C . LEU A 1 108 ? -4.009 2.921 -4.960 1.00 90.69 108 LEU A C 1
ATOM 880 O O . LEU A 1 108 ? -3.133 2.338 -5.599 1.00 90.69 108 LEU A O 1
ATOM 884 N N . TYR A 1 109 ? -5.200 3.223 -5.481 1.00 90.88 109 TYR A N 1
ATOM 885 C CA . TYR A 1 109 ? -5.565 2.937 -6.866 1.00 90.88 109 TYR A CA 1
ATOM 886 C C . TYR A 1 109 ? -4.618 3.634 -7.844 1.00 90.88 109 TYR A C 1
ATOM 888 O O . TYR A 1 109 ? -4.082 2.985 -8.740 1.00 90.88 109 TYR A O 1
ATOM 896 N N . ARG A 1 110 ? -4.347 4.930 -7.646 1.00 92.19 110 ARG A N 1
ATOM 897 C CA . ARG A 1 110 ? -3.416 5.694 -8.488 1.00 92.19 110 ARG A CA 1
ATOM 898 C C . ARG A 1 110 ? -2.015 5.093 -8.466 1.00 92.19 110 ARG A C 1
ATOM 900 O O . ARG A 1 110 ? -1.430 4.909 -9.528 1.00 92.19 110 ARG A O 1
ATOM 907 N N . LEU A 1 111 ? -1.498 4.736 -7.287 1.00 90.38 111 LEU A N 1
ATOM 908 C CA . LEU A 1 111 ? -0.184 4.098 -7.167 1.00 90.38 111 LEU A CA 1
ATOM 909 C C . LEU A 1 111 ? -0.135 2.764 -7.922 1.00 90.38 111 LEU A C 1
ATOM 911 O O . LEU A 1 111 ? 0.791 2.529 -8.700 1.00 90.38 111 LEU A O 1
ATOM 915 N N . HIS A 1 112 ? -1.134 1.905 -7.707 1.00 89.06 112 HIS A N 1
ATOM 916 C CA . HIS A 1 112 ? -1.224 0.606 -8.366 1.00 89.06 112 HIS A CA 1
ATOM 917 C C . HIS A 1 112 ? -1.326 0.753 -9.889 1.00 89.06 112 HIS A C 1
ATOM 919 O O . HIS A 1 112 ? -0.577 0.107 -10.618 1.00 89.06 112 HIS A O 1
ATOM 925 N N . HIS A 1 113 ? -2.185 1.655 -10.367 1.00 90.06 113 HIS A N 1
ATOM 926 C CA . HIS A 1 113 ? -2.377 1.923 -11.788 1.00 90.06 113 HIS A CA 1
ATOM 927 C C . HIS A 1 113 ? -1.102 2.458 -12.453 1.00 90.06 113 HIS A C 1
ATOM 929 O O . HIS A 1 113 ? -0.717 1.972 -13.513 1.00 90.06 113 HIS A O 1
ATOM 935 N N . THR A 1 114 ? -0.409 3.420 -11.831 1.00 89.12 114 THR A N 1
ATOM 936 C CA . THR A 1 114 ? 0.867 3.944 -12.346 1.00 89.12 114 THR A CA 1
ATOM 937 C C . THR A 1 114 ? 1.917 2.843 -12.464 1.00 89.12 114 THR A C 1
ATOM 939 O O . THR A 1 114 ? 2.576 2.718 -13.495 1.00 89.12 114 THR A O 1
ATOM 942 N N . LEU A 1 115 ? 2.054 2.004 -11.436 1.00 86.75 115 LEU A N 1
ATOM 943 C CA . LEU A 1 115 ? 3.002 0.895 -11.465 1.00 86.75 115 LEU A CA 1
ATOM 944 C C . LEU A 1 115 ? 2.639 -0.151 -12.532 1.00 86.75 115 LEU A C 1
ATOM 946 O O . LEU A 1 115 ? 3.512 -0.579 -13.288 1.00 86.75 115 LEU A O 1
ATOM 950 N N . GLN A 1 116 ? 1.362 -0.522 -12.634 1.00 87.88 116 GLN A N 1
ATOM 951 C CA . GLN A 1 116 ? 0.879 -1.474 -13.633 1.00 87.88 116 GLN A CA 1
ATOM 952 C C . GLN A 1 116 ? 1.096 -0.953 -15.056 1.00 87.88 116 GLN A C 1
ATOM 954 O O . GLN A 1 116 ? 1.539 -1.711 -15.923 1.00 87.88 116 GLN A O 1
ATOM 959 N N . HIS A 1 117 ? 0.814 0.329 -15.297 1.00 87.50 117 HIS A N 1
ATOM 960 C CA . HIS A 1 117 ? 1.048 0.973 -16.585 1.00 87.50 117 HIS A CA 1
ATOM 961 C C . HIS A 1 117 ? 2.530 0.923 -16.959 1.00 87.50 117 HIS A C 1
ATOM 963 O O . HIS A 1 117 ? 2.872 0.415 -18.025 1.00 87.50 117 HIS A O 1
ATOM 969 N N . CYS A 1 118 ? 3.409 1.343 -16.048 1.00 86.19 118 CYS A N 1
ATOM 970 C CA . CYS A 1 118 ? 4.849 1.309 -16.266 1.00 86.19 118 CYS A CA 1
ATOM 971 C C . CYS A 1 118 ? 5.356 -0.097 -16.623 1.00 86.19 118 CYS A C 1
ATOM 973 O O . CYS A 1 118 ? 6.095 -0.281 -17.595 1.00 86.19 118 CYS A O 1
ATOM 975 N N . VAL A 1 119 ? 4.956 -1.110 -15.847 1.00 83.56 119 VAL A N 1
ATOM 976 C CA . VAL A 1 119 ? 5.391 -2.496 -16.069 1.00 83.56 119 VAL A CA 1
ATOM 977 C C . VAL A 1 119 ? 4.848 -3.035 -17.389 1.00 83.56 119 VAL A C 1
ATOM 979 O O . VAL A 1 119 ? 5.594 -3.669 -18.132 1.00 83.56 119 VAL A O 1
ATOM 982 N N . SER A 1 120 ? 3.592 -2.739 -17.723 1.00 82.00 120 SER A N 1
ATOM 983 C CA . SER A 1 120 ? 2.980 -3.164 -18.986 1.00 82.00 120 SER A CA 1
ATOM 984 C C . SER A 1 120 ? 3.702 -2.545 -20.181 1.00 82.00 120 SER A C 1
ATOM 986 O O . SER A 1 120 ? 4.150 -3.270 -21.065 1.00 82.00 120 SER A O 1
ATOM 988 N N . THR A 1 121 ? 3.911 -1.227 -20.183 1.00 80.75 121 THR A N 1
ATOM 989 C CA . THR A 1 121 ? 4.632 -0.508 -21.248 1.00 80.75 121 THR A CA 1
ATOM 990 C C . THR A 1 121 ? 6.050 -1.055 -21.451 1.00 80.75 121 THR A C 1
ATOM 992 O O . THR A 1 121 ? 6.538 -1.158 -22.578 1.00 80.75 121 THR A O 1
ATOM 995 N N . ARG A 1 122 ? 6.712 -1.482 -20.371 1.00 74.00 122 ARG A N 1
ATOM 996 C CA . ARG A 1 122 ? 8.036 -2.123 -20.430 1.00 74.00 122 ARG A CA 1
ATOM 997 C C . ARG A 1 122 ? 8.011 -3.537 -20.962 1.00 74.00 122 ARG A C 1
ATOM 999 O O . ARG A 1 122 ? 8.870 -3.888 -21.760 1.00 74.00 122 ARG A O 1
ATOM 1006 N N . LEU A 1 123 ? 7.038 -4.334 -20.531 1.00 66.12 123 LEU A N 1
ATOM 1007 C CA . LEU A 1 123 ? 6.805 -5.659 -21.087 1.00 66.12 123 LEU A CA 1
ATOM 1008 C C . LEU A 1 123 ? 6.605 -5.531 -22.599 1.00 66.12 123 LEU A C 1
ATOM 1010 O O . LEU A 1 123 ? 7.369 -6.117 -23.348 1.00 66.12 123 LEU A O 1
ATOM 1014 N N . PHE A 1 124 ? 5.706 -4.671 -23.076 1.00 59.75 124 PHE A N 1
ATOM 1015 C CA . PHE A 1 124 ? 5.456 -4.501 -24.515 1.00 59.75 124 PHE A CA 1
ATOM 1016 C C . PHE A 1 124 ? 6.643 -3.952 -25.327 1.00 59.75 124 PHE A C 1
ATOM 1018 O O . PHE A 1 124 ? 6.678 -4.136 -26.541 1.00 59.75 124 PHE A O 1
ATOM 1025 N N . SER A 1 125 ? 7.624 -3.310 -24.685 1.00 57.34 125 SER A N 1
ATOM 1026 C CA . SER A 1 125 ? 8.838 -2.799 -25.342 1.00 57.34 125 SER A CA 1
ATOM 1027 C C . SER A 1 125 ? 10.024 -3.773 -25.303 1.00 57.34 125 SER A C 1
ATOM 1029 O O . SER A 1 125 ? 11.055 -3.507 -25.926 1.00 57.34 125 SER A O 1
ATOM 1031 N N . LEU A 1 126 ? 9.899 -4.925 -24.632 1.00 55.44 126 LEU A N 1
ATOM 1032 C CA . LEU A 1 126 ? 10.911 -5.980 -24.666 1.00 55.44 126 LEU A CA 1
ATOM 1033 C C . LEU A 1 126 ? 10.806 -6.775 -25.981 1.00 55.44 126 LEU A C 1
ATOM 1035 O O . LEU A 1 126 ? 9.737 -7.295 -26.303 1.00 55.44 126 LEU A O 1
ATOM 1039 N N . PRO A 1 127 ? 11.906 -6.944 -26.743 1.00 50.91 127 PRO A N 1
ATOM 1040 C CA . PRO A 1 127 ? 11.885 -7.759 -27.952 1.00 50.91 127 PRO A CA 1
ATOM 1041 C C . PRO A 1 127 ? 11.503 -9.206 -27.610 1.00 50.91 127 PRO A C 1
ATOM 1043 O O . PRO A 1 127 ? 12.013 -9.780 -26.644 1.00 50.91 127 PRO A O 1
ATOM 1046 N N . SER A 1 128 ? 10.637 -9.802 -28.440 1.00 49.81 128 SER A N 1
ATOM 1047 C CA . SER A 1 128 ? 9.938 -11.091 -28.252 1.00 49.81 128 SER A CA 1
ATOM 1048 C C . SER A 1 128 ? 10.788 -12.275 -27.756 1.00 49.81 128 SER A C 1
ATOM 1050 O O . SER A 1 128 ? 10.237 -13.234 -27.226 1.00 49.81 128 SER A O 1
ATOM 1052 N N . LYS A 1 129 ? 12.121 -12.228 -27.885 1.00 45.53 129 LYS A N 1
ATOM 1053 C CA . LYS A 1 129 ? 13.044 -13.270 -27.403 1.00 45.53 129 LYS A CA 1
ATOM 1054 C C . LYS A 1 129 ? 13.300 -13.233 -25.885 1.00 45.53 129 LYS A C 1
ATOM 1056 O O . LYS A 1 129 ? 13.763 -14.227 -25.343 1.00 45.53 129 LYS A O 1
ATOM 1061 N N . ARG A 1 130 ? 13.008 -12.123 -25.189 1.00 45.56 130 ARG A N 1
ATOM 1062 C CA . ARG A 1 130 ? 13.211 -11.982 -23.726 1.00 45.56 130 ARG A CA 1
ATOM 1063 C C . ARG A 1 130 ? 11.977 -12.316 -22.883 1.00 45.56 130 ARG A C 1
ATOM 1065 O O . ARG A 1 130 ? 12.120 -12.580 -21.697 1.00 45.56 130 ARG A O 1
ATOM 1072 N N . PHE A 1 131 ? 10.792 -12.356 -23.489 1.00 43.62 131 PHE A N 1
ATOM 1073 C CA . PHE A 1 131 ? 9.553 -12.738 -22.802 1.00 43.62 131 PHE A CA 1
ATOM 1074 C C . PHE A 1 131 ? 9.561 -14.188 -22.311 1.00 43.62 131 PHE A C 1
ATOM 1076 O O . PHE A 1 131 ? 9.082 -14.463 -21.216 1.00 43.62 131 PHE A O 1
ATOM 1083 N N . ALA A 1 132 ? 10.148 -15.100 -23.090 1.00 40.59 132 ALA A N 1
ATOM 1084 C CA . ALA A 1 132 ? 10.196 -16.521 -22.752 1.00 40.59 132 ALA A CA 1
ATOM 1085 C C . ALA A 1 132 ? 11.073 -16.832 -21.522 1.00 40.59 132 ALA A C 1
ATOM 1087 O O . ALA A 1 132 ? 10.842 -17.832 -20.859 1.00 40.59 132 ALA A O 1
ATOM 1088 N N . ALA A 1 133 ? 12.042 -15.969 -21.192 1.00 41.81 133 ALA A N 1
ATOM 1089 C CA . ALA A 1 133 ? 12.969 -16.171 -20.072 1.00 41.81 133 ALA A CA 1
ATOM 1090 C C . ALA A 1 133 ? 12.478 -15.580 -18.734 1.00 41.81 133 ALA A C 1
ATOM 1092 O O . ALA A 1 133 ? 13.122 -15.772 -17.711 1.00 41.81 133 ALA A O 1
ATOM 1093 N N . LEU A 1 134 ? 11.366 -14.834 -18.734 1.00 43.22 134 LEU A N 1
ATOM 1094 C CA . LEU A 1 134 ? 10.766 -14.234 -17.529 1.00 43.22 134 LEU A CA 1
ATOM 1095 C C . LEU A 1 134 ? 9.519 -14.995 -17.041 1.00 43.22 134 LEU A C 1
ATOM 1097 O O . LEU A 1 134 ? 8.914 -14.600 -16.048 1.00 43.22 134 LEU A O 1
ATOM 1101 N N . GLN A 1 135 ? 9.126 -16.062 -17.746 1.00 41.78 135 GLN A N 1
ATOM 1102 C CA . GLN A 1 135 ? 8.007 -16.947 -17.392 1.00 41.78 135 GLN A CA 1
ATOM 1103 C C . GLN A 1 135 ? 8.457 -18.341 -16.912 1.00 41.78 135 GLN A C 1
ATOM 1105 O O . GLN A 1 135 ? 7.600 -19.168 -16.606 1.00 41.78 135 GLN A O 1
ATOM 1110 N N . SER A 1 136 ? 9.769 -18.601 -16.856 1.00 34.06 136 SER A N 1
ATOM 1111 C CA . SER A 1 136 ? 10.383 -19.865 -16.418 1.00 34.06 136 SER A CA 1
ATOM 1112 C C . SER A 1 136 ? 10.997 -19.755 -15.031 1.00 34.06 136 SER A C 1
ATOM 1114 O O . SER A 1 136 ? 11.818 -18.823 -14.865 1.00 34.06 136 SER A O 1
#

Sequence (136 aa):
MSVLTLCICLVAAVVTTATAGQELTCRREIPDELIRELWKQTSVLIDRLPKEKRFSHQKRLLPKFCTKCPERLIGWLELQKMIDVYQRNVFSTAAIKKFLPQHYDELLYRLHHTLQHCVSTRLFSLPSKRFAALQS

Secondary structure (DSSP, 8-state):
--HHHHHHHHHHGGGSS--S-----GGGGS-HHHHHHHH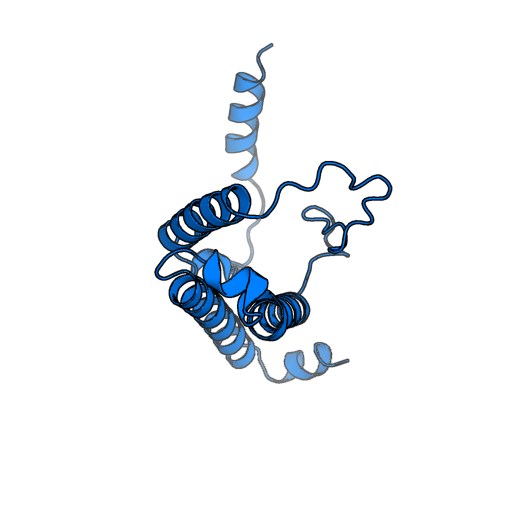HHHHHHHHHS---S--TT---SS----TT-GGGPPPHHHHHHHHHHIIIIIITSHHHHTTPPTTHHHHHHHHHHHHHHHHHHHHHHS-TTTGGGS--

Organism: Gambusia affinis (NCBI:txid33528)

Radius of gyration: 19.65 Å; chains: 1; bounding box: 51×36×53 Å

Foldseek 3Di:
DDPVVVVVVVVVVVPDDDPDDPPPDLVVLDDPVLVVVLVVQVVQLVVQDDDDPDPVPDDPPDDDQDPPDPVRHDDPVNVLVVLCCCVPPPCPDPNSVVSGDPCNVVSSVVVNVSSVVVVVVVLVPDPPVVVVVVVD